Protein AF-A0A0N4U945-F1 (afdb_monomer_lite)

pLDDT: mean 74.01, std 13.48, range [36.91, 89.44]

Radius of gyration: 17.72 Å; chains: 1; bounding box: 29×36×55 Å

Secondary structure (DSSP, 8-state):
---HHHHHHHHHHHHHHTSTT-S-HHHHHHHHHHHHHHHHHHHHHH-TT-TTHHHHHHTTHHHHHTS-HHHHIIIIIHHHHTTS-HHHHHHHHHHTTTSS-------GGGG--

Foldseek 3Di:
DPPPVPVLLVLVCVVVVVDPPDPCVVVVSVVVVVVLVVVVVVCCVVCVPDPCVSVVVSVCVVVVVVDDVVVVCVVPVCVFQNPDDVVVVVCCVVVVVVVVPPPDDQRVVNVPD

Organism: Dracunculus medinensis (NCBI:txid318479)

InterPro domains:
  IPR000536 Nuclear hormone receptor, ligand-binding domain [PF00104] (26-80)
  IPR000536 Nuclear hormone receptor, ligand-binding domain [PS51843] (1-97)
  IPR035500 Nuclear hormone receptor-like domain superfamily [G3DSA:1.10.565.10] (11-104)
  IPR035500 Nuclear hormone receptor-like domain superfamily [SSF48508] (17-98)
  IPR050274 Nuclear hormone receptor family NR2 subfamily [PTHR24083] (15-96)

Sequence (113 aa):
MIPFSGTVSGLMIDFVADCCGLNDVIRVENIQEKIQSALEEYCRTQRPHQIGRFGRLLLRLPTLRSISPNIIEQLFFVKLIGKTPIDFLLRDMLGSQTDNLIKPFIWPHQLRS

Structure (mmCIF, N/CA/C/O backbone):
data_AF-A0A0N4U945-F1
#
_entry.id   AF-A0A0N4U945-F1
#
loop_
_atom_site.group_PDB
_atom_site.id
_atom_site.type_symbol
_atom_site.label_atom_id
_atom_site.label_alt_id
_atom_site.label_comp_id
_atom_site.label_asym_id
_atom_site.label_entity_id
_atom_site.label_seq_id
_atom_site.pdbx_PDB_ins_code
_atom_site.Cartn_x
_atom_site.Cartn_y
_atom_site.Cartn_z
_atom_site.occupancy
_atom_site.B_iso_or_equiv
_atom_site.auth_seq_id
_atom_site.auth_comp_id
_atom_site.auth_asym_id
_atom_site.auth_atom_id
_atom_site.pdbx_PDB_model_num
ATOM 1 N N . MET A 1 1 ? -12.394 -5.400 25.564 1.00 36.91 1 MET A N 1
ATOM 2 C CA . MET A 1 1 ? -12.353 -4.799 24.216 1.00 36.91 1 MET A CA 1
ATOM 3 C C . MET A 1 1 ? -11.072 -3.986 24.138 1.00 36.91 1 MET A C 1
ATOM 5 O O . MET A 1 1 ? -11.017 -2.904 24.697 1.00 36.91 1 MET A O 1
ATOM 9 N N . ILE A 1 2 ? -9.993 -4.582 23.626 1.00 42.78 2 ILE A N 1
ATOM 10 C CA . ILE A 1 2 ? -8.674 -3.932 23.585 1.00 42.78 2 ILE A CA 1
ATOM 11 C C . ILE A 1 2 ? -8.716 -2.930 22.422 1.00 42.78 2 ILE A C 1
ATOM 13 O O . ILE A 1 2 ? -9.061 -3.347 21.313 1.00 42.78 2 ILE A O 1
ATOM 17 N N . PRO A 1 3 ? -8.446 -1.633 22.645 1.00 46.22 3 PRO A N 1
ATOM 18 C CA . PRO A 1 3 ? -8.581 -0.616 21.615 1.00 46.22 3 PRO A CA 1
ATOM 19 C C . PRO A 1 3 ? -7.409 -0.733 20.635 1.00 46.22 3 PRO A C 1
ATOM 21 O O . PRO A 1 3 ? -6.405 -0.040 20.757 1.00 46.22 3 PRO A O 1
ATOM 24 N N . PHE A 1 4 ? -7.535 -1.613 19.638 1.00 48.84 4 PHE A N 1
ATOM 25 C CA . PHE A 1 4 ? -6.574 -1.709 18.532 1.00 48.84 4 PHE A CA 1
ATOM 26 C C . PHE A 1 4 ? -6.440 -0.380 17.766 1.00 48.84 4 PHE A C 1
ATOM 28 O O . PHE A 1 4 ? -5.388 -0.115 17.192 1.00 48.84 4 PHE A O 1
ATOM 35 N N . SER A 1 5 ? -7.462 0.483 17.815 1.00 51.66 5 SER A N 1
ATOM 36 C CA . SER A 1 5 ? -7.491 1.760 17.092 1.00 51.66 5 SER A CA 1
ATOM 37 C C . SER A 1 5 ? -6.359 2.718 17.485 1.00 51.66 5 SER A C 1
ATOM 39 O O . SER A 1 5 ? -5.829 3.404 16.619 1.00 51.66 5 SER A O 1
ATOM 41 N N . GLY A 1 6 ? -5.963 2.762 18.765 1.00 51.41 6 GLY A N 1
ATOM 42 C CA . GLY A 1 6 ? -4.938 3.706 19.232 1.00 51.41 6 GLY A CA 1
ATOM 43 C C . GLY A 1 6 ? -3.519 3.297 18.829 1.00 51.41 6 GLY A C 1
ATOM 44 O O . GLY A 1 6 ? -2.742 4.116 18.350 1.00 51.41 6 GLY A O 1
ATOM 45 N N . THR A 1 7 ? -3.184 2.013 18.974 1.00 54.34 7 THR A N 1
ATOM 46 C CA . THR A 1 7 ? -1.830 1.513 18.679 1.00 54.34 7 THR A CA 1
ATOM 47 C C . THR A 1 7 ? -1.571 1.389 17.180 1.00 54.34 7 THR A C 1
ATOM 49 O O . THR A 1 7 ? -0.455 1.634 16.734 1.00 54.34 7 THR A O 1
ATOM 52 N N . VAL A 1 8 ? -2.590 1.029 16.390 1.00 56.88 8 VAL A N 1
ATOM 53 C CA . VAL A 1 8 ? -2.439 0.927 14.931 1.00 56.88 8 VAL A CA 1
ATOM 54 C C . VAL A 1 8 ? -2.208 2.300 14.309 1.00 56.88 8 VAL A C 1
ATOM 56 O O . VAL A 1 8 ? -1.376 2.404 13.416 1.00 56.88 8 VAL A O 1
ATOM 59 N N . SER A 1 9 ? -2.882 3.345 14.802 1.00 57.12 9 SER A N 1
ATOM 60 C CA . SER A 1 9 ? -2.655 4.705 14.306 1.00 57.12 9 SER A CA 1
ATOM 61 C C . SER A 1 9 ? -1.209 5.155 14.554 1.00 57.12 9 SER A C 1
ATOM 63 O O . SER A 1 9 ? -0.537 5.550 13.610 1.00 57.12 9 SER A O 1
ATOM 65 N N . GLY A 1 10 ? -0.671 4.956 15.767 1.00 58.75 10 GLY A N 1
ATOM 66 C CA . GLY A 1 10 ? 0.725 5.296 16.086 1.00 58.75 10 GLY A CA 1
ATOM 67 C C . GLY A 1 10 ? 1.757 4.593 15.196 1.00 58.75 10 GLY A C 1
ATOM 68 O O . GLY A 1 10 ? 2.584 5.257 14.582 1.00 58.75 10 GLY A O 1
ATOM 69 N N . LEU A 1 11 ? 1.644 3.267 15.028 1.00 63.41 11 LEU A N 1
ATOM 70 C CA . LEU A 1 11 ? 2.546 2.499 14.150 1.00 63.41 11 LEU A CA 1
ATOM 71 C C . LEU A 1 11 ? 2.497 2.952 12.685 1.00 63.41 11 LEU A C 1
ATOM 73 O O . LEU A 1 11 ? 3.419 2.684 11.918 1.00 63.41 11 LEU A O 1
ATOM 77 N N . MET A 1 12 ? 1.402 3.589 12.278 1.00 58.41 12 MET A N 1
ATOM 78 C CA . MET A 1 12 ? 1.210 4.026 10.905 1.00 58.41 12 MET A CA 1
ATOM 79 C C . MET A 1 12 ? 1.569 5.495 10.708 1.00 58.41 12 MET A C 1
ATOM 81 O O . MET A 1 12 ? 2.051 5.845 9.639 1.00 58.41 12 MET A O 1
ATOM 85 N N . ILE A 1 13 ? 1.418 6.335 11.735 1.00 57.75 13 ILE A N 1
ATOM 86 C CA . ILE A 1 13 ? 2.048 7.657 11.762 1.00 57.75 13 ILE A CA 1
ATOM 87 C C . ILE A 1 13 ? 3.558 7.479 11.647 1.00 57.75 13 ILE A C 1
ATOM 89 O O . ILE A 1 13 ? 4.149 8.147 10.814 1.00 57.75 13 ILE A O 1
ATOM 93 N N . ASP A 1 14 ? 4.163 6.523 12.359 1.00 60.09 14 ASP A N 1
ATOM 94 C CA . ASP A 1 14 ? 5.586 6.200 12.180 1.00 60.09 14 ASP A CA 1
ATOM 95 C C . ASP A 1 14 ? 5.884 5.751 10.733 1.00 60.09 14 ASP A C 1
ATOM 97 O O . ASP A 1 14 ? 6.856 6.193 10.127 1.00 60.09 14 ASP A O 1
ATOM 101 N N . PHE A 1 15 ? 4.995 4.952 10.124 1.00 59.78 15 PHE A N 1
ATOM 102 C CA . PHE A 1 15 ? 5.119 4.525 8.722 1.00 59.78 15 PHE A CA 1
ATOM 103 C C . PHE A 1 15 ? 5.038 5.686 7.710 1.00 59.78 15 PHE A C 1
ATOM 105 O O . PHE A 1 15 ? 5.650 5.605 6.643 1.00 59.78 15 PHE A O 1
ATOM 112 N N . VAL A 1 16 ? 4.276 6.744 8.012 1.00 56.16 16 VAL A N 1
ATOM 113 C CA . VAL A 1 16 ? 4.130 7.951 7.174 1.00 56.16 16 VAL A CA 1
ATOM 114 C C . VAL A 1 16 ? 5.214 8.984 7.479 1.00 56.16 16 VAL A C 1
ATOM 116 O O . VAL A 1 16 ? 5.703 9.636 6.557 1.00 56.16 16 VAL A O 1
ATOM 119 N N . ALA A 1 17 ? 5.623 9.114 8.741 1.00 54.59 17 ALA A N 1
ATOM 120 C CA . ALA A 1 17 ? 6.634 10.058 9.210 1.00 54.59 17 ALA A CA 1
ATOM 121 C C . ALA A 1 17 ? 8.011 9.792 8.588 1.00 54.59 17 ALA A C 1
ATOM 123 O O . ALA A 1 17 ? 8.768 10.738 8.378 1.00 54.59 17 ALA A O 1
ATOM 124 N N . ASP A 1 18 ? 8.294 8.546 8.191 1.00 59.22 18 ASP A N 1
ATOM 125 C CA . ASP A 1 18 ? 9.486 8.193 7.409 1.00 59.22 18 ASP A C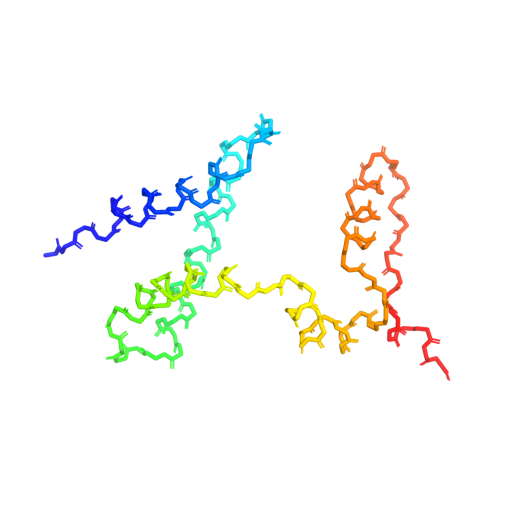A 1
ATOM 126 C C . ASP A 1 18 ? 9.576 8.945 6.061 1.00 59.22 18 ASP A C 1
ATOM 128 O O . ASP A 1 18 ? 10.646 9.023 5.454 1.00 59.22 18 ASP A O 1
ATOM 132 N N . CYS A 1 19 ? 8.478 9.536 5.575 1.00 61.84 19 CYS A N 1
ATOM 133 C CA . CYS A 1 19 ? 8.457 10.368 4.375 1.00 61.84 19 CYS A CA 1
ATOM 134 C C . CYS A 1 19 ? 8.575 11.859 4.736 1.00 61.84 19 CYS A C 1
ATOM 136 O O . CYS A 1 19 ? 7.594 12.606 4.720 1.00 61.84 19 CYS A O 1
ATOM 138 N N . CYS A 1 20 ? 9.793 12.321 5.024 1.00 56.78 20 CYS A N 1
ATOM 139 C CA . CYS A 1 20 ? 10.082 13.753 5.125 1.00 56.78 20 CYS A CA 1
ATOM 140 C C . CYS A 1 20 ? 9.641 14.482 3.837 1.00 56.78 20 CYS A C 1
ATOM 142 O O . CYS A 1 20 ? 10.129 14.165 2.753 1.00 56.78 20 CYS A O 1
ATOM 144 N N . GLY A 1 21 ? 8.747 15.474 3.949 1.00 66.50 21 GLY A N 1
ATOM 145 C CA . GLY A 1 21 ? 8.355 16.346 2.827 1.00 66.50 21 GLY A CA 1
ATOM 146 C C . GLY A 1 21 ? 6.920 16.200 2.305 1.00 66.50 21 GLY A C 1
ATOM 147 O O . GLY A 1 21 ? 6.626 16.666 1.204 1.00 66.50 21 GLY A O 1
ATOM 148 N N . LEU A 1 22 ? 6.011 15.575 3.057 1.00 66.19 22 LEU A N 1
ATOM 149 C CA . LEU A 1 22 ? 4.590 15.547 2.697 1.00 66.19 22 LEU A CA 1
ATOM 150 C C . LEU A 1 22 ? 3.930 16.919 2.924 1.00 66.19 22 LEU A C 1
ATOM 152 O O . LEU A 1 22 ? 3.862 17.402 4.050 1.00 66.19 22 LEU A O 1
ATOM 156 N N . ASN A 1 23 ? 3.401 17.524 1.854 1.00 73.94 23 ASN A N 1
ATOM 157 C CA . ASN A 1 23 ? 2.684 18.808 1.923 1.00 73.94 23 ASN A CA 1
ATOM 158 C C . ASN A 1 23 ? 1.282 18.691 2.544 1.00 73.94 23 ASN A C 1
ATOM 160 O O . ASN A 1 23 ? 0.766 19.663 3.083 1.00 73.94 23 ASN A O 1
ATOM 164 N N . ASP A 1 24 ? 0.653 17.518 2.437 1.00 80.56 24 ASP A N 1
ATOM 165 C CA . ASP A 1 24 ? -0.738 17.292 2.841 1.00 80.56 24 ASP A CA 1
ATOM 166 C C . ASP A 1 24 ? -0.848 15.995 3.651 1.00 80.56 24 ASP A C 1
ATOM 168 O O . ASP A 1 24 ? -1.326 14.959 3.182 1.00 80.56 24 ASP A O 1
ATOM 172 N N . VAL A 1 25 ? -0.321 16.052 4.877 1.00 79.75 25 VAL A N 1
ATOM 173 C CA . VAL A 1 25 ? -0.306 14.924 5.821 1.00 79.75 25 VAL A CA 1
ATOM 174 C C . VAL A 1 25 ? -1.727 14.417 6.083 1.00 79.75 25 VAL A C 1
ATOM 176 O O . VAL A 1 25 ? -1.961 13.214 6.040 1.00 79.75 25 VAL A O 1
ATOM 179 N N . ILE A 1 26 ? -2.697 15.326 6.225 1.00 80.00 26 ILE A N 1
ATOM 180 C CA . ILE A 1 26 ? -4.102 14.997 6.508 1.00 80.00 26 ILE A CA 1
ATOM 181 C C . ILE A 1 26 ? -4.713 14.166 5.372 1.00 80.00 26 ILE A C 1
ATOM 183 O O . ILE A 1 26 ? -5.444 13.200 5.606 1.00 80.00 26 ILE A O 1
ATOM 187 N N . ARG A 1 27 ? -4.440 14.508 4.108 1.00 81.31 27 ARG A N 1
ATOM 188 C CA . ARG A 1 27 ? -4.921 13.702 2.979 1.00 81.31 27 ARG A CA 1
ATOM 189 C C . ARG A 1 27 ? -4.289 12.315 2.963 1.00 81.31 27 ARG A C 1
ATOM 191 O O . ARG A 1 27 ? -4.988 11.346 2.664 1.00 81.31 27 ARG A O 1
ATOM 198 N N . VAL A 1 28 ? -2.998 12.214 3.274 1.00 82.00 28 VAL A N 1
ATOM 199 C CA . VAL A 1 28 ? -2.294 10.927 3.361 1.00 82.00 28 VAL A CA 1
ATOM 200 C C . VAL A 1 28 ? -2.892 10.064 4.473 1.00 82.00 28 VAL A C 1
ATOM 202 O O . VAL A 1 28 ? -3.216 8.905 4.217 1.00 82.00 28 VAL A O 1
ATOM 205 N N . GLU A 1 29 ? -3.144 10.637 5.649 1.00 80.62 29 GLU A N 1
ATOM 206 C CA . GLU A 1 29 ? -3.815 9.968 6.771 1.00 80.62 29 GLU A CA 1
ATOM 207 C C . GLU A 1 29 ? -5.205 9.451 6.373 1.00 80.62 29 GLU A C 1
ATOM 209 O O . GLU A 1 29 ? -5.500 8.269 6.535 1.00 80.62 29 GLU A O 1
ATOM 214 N N . ASN A 1 30 ? -6.032 10.281 5.733 1.00 83.44 30 ASN A N 1
ATOM 215 C CA . ASN A 1 30 ? -7.361 9.869 5.267 1.00 83.44 30 ASN A CA 1
ATOM 216 C C . ASN A 1 30 ? -7.317 8.723 4.239 1.00 83.44 30 ASN A C 1
ATOM 218 O O . ASN A 1 30 ? -8.180 7.842 4.227 1.00 83.44 30 ASN A O 1
ATOM 222 N N . ILE A 1 31 ? -6.348 8.741 3.318 1.00 84.94 31 ILE A N 1
ATOM 223 C CA . ILE A 1 31 ? -6.167 7.655 2.340 1.00 84.94 31 ILE A CA 1
ATOM 224 C C . ILE A 1 31 ? -5.745 6.377 3.060 1.00 84.94 31 ILE A C 1
ATOM 226 O O . ILE A 1 31 ? -6.250 5.294 2.760 1.00 84.94 31 ILE A O 1
ATOM 230 N N . GLN A 1 32 ? -4.846 6.506 4.025 1.00 83.56 32 GLN A N 1
ATOM 231 C CA . GLN A 1 32 ? -4.373 5.394 4.821 1.00 83.56 32 GLN A CA 1
ATOM 232 C C . GLN A 1 32 ? -5.507 4.735 5.612 1.00 83.56 32 GLN A C 1
ATOM 234 O O . GLN A 1 32 ? -5.634 3.512 5.560 1.00 83.56 32 GLN A O 1
ATOM 239 N N . GLU A 1 33 ? -6.357 5.515 6.281 1.00 83.88 33 GLU A N 1
ATOM 240 C CA . GLU A 1 33 ? -7.524 4.993 7.002 1.00 83.88 33 GLU A CA 1
ATOM 241 C C . GLU A 1 33 ? -8.440 4.181 6.077 1.00 83.88 33 GLU A C 1
ATOM 243 O O . GLU A 1 33 ? -8.876 3.081 6.425 1.00 83.88 33 GLU A O 1
ATOM 248 N N . LYS A 1 34 ? -8.668 4.662 4.848 1.00 87.25 34 LYS A N 1
ATOM 249 C CA . LYS A 1 34 ? -9.459 3.936 3.841 1.00 87.25 34 LYS A CA 1
ATOM 250 C C . LYS A 1 34 ? -8.815 2.611 3.445 1.00 87.25 34 LYS A C 1
ATOM 252 O O . LYS A 1 34 ? -9.507 1.599 3.360 1.00 87.25 34 LYS A O 1
ATOM 257 N N . ILE A 1 35 ? -7.501 2.599 3.215 1.00 87.62 35 ILE A N 1
ATOM 258 C CA . ILE A 1 35 ? -6.764 1.378 2.860 1.00 87.62 35 ILE A CA 1
ATOM 259 C C . ILE A 1 35 ? -6.817 0.368 4.008 1.00 87.62 35 ILE A C 1
ATOM 261 O O . ILE A 1 35 ? -7.043 -0.819 3.773 1.00 87.62 35 ILE A O 1
ATOM 265 N N . GLN A 1 36 ? -6.639 0.823 5.247 1.00 85.56 36 GLN A N 1
ATOM 266 C CA . GLN A 1 36 ? -6.717 -0.033 6.427 1.00 85.56 36 GLN A CA 1
ATOM 267 C C . GLN A 1 36 ? -8.108 -0.628 6.605 1.00 85.56 36 GLN A C 1
ATOM 269 O O . GLN A 1 36 ? -8.219 -1.836 6.794 1.00 85.56 36 GLN A O 1
ATOM 274 N N . SER A 1 37 ? -9.151 0.197 6.489 1.00 87.62 37 SER A N 1
ATOM 275 C CA . SER A 1 37 ? -10.539 -0.250 6.586 1.00 87.62 37 SER A CA 1
ATOM 276 C C . SER A 1 37 ? -10.858 -1.306 5.522 1.00 87.62 37 SER A C 1
ATOM 278 O O . SER A 1 37 ? -11.352 -2.386 5.850 1.00 87.62 37 SER A O 1
ATOM 280 N N . ALA A 1 38 ? -10.465 -1.062 4.267 1.00 89.25 38 ALA A N 1
ATOM 281 C CA . ALA A 1 38 ? -10.641 -2.021 3.178 1.00 89.25 38 ALA A CA 1
ATOM 282 C C . ALA A 1 38 ? -9.859 -3.326 3.412 1.00 89.25 38 ALA A C 1
ATOM 284 O O . ALA A 1 38 ? -10.364 -4.421 3.154 1.00 89.25 38 ALA A O 1
ATOM 285 N N . LEU A 1 39 ? -8.629 -3.236 3.927 1.00 87.25 39 LEU A N 1
ATOM 286 C CA . LEU A 1 39 ? -7.802 -4.403 4.229 1.00 87.25 39 LEU A CA 1
ATOM 287 C C . LEU A 1 39 ? -8.360 -5.214 5.408 1.00 87.25 39 LEU A C 1
ATOM 289 O O . LEU A 1 39 ? -8.343 -6.448 5.366 1.00 87.25 39 LEU A O 1
ATOM 293 N N . GLU A 1 40 ? -8.857 -4.553 6.452 1.00 86.94 40 GLU A N 1
ATOM 294 C CA . GLU A 1 40 ? -9.511 -5.202 7.588 1.00 86.94 40 GLU A CA 1
ATOM 295 C C . GLU A 1 40 ? -10.780 -5.931 7.138 1.00 86.94 40 GLU A C 1
ATOM 297 O O . GLU A 1 40 ? -10.965 -7.111 7.452 1.00 86.94 40 GLU A O 1
ATOM 302 N N . GLU A 1 41 ? -11.617 -5.270 6.337 1.00 88.31 41 GLU A N 1
ATOM 303 C CA . GLU A 1 41 ? -12.816 -5.870 5.764 1.00 88.31 41 GLU A CA 1
ATOM 304 C C . GLU A 1 41 ? -12.483 -7.072 4.871 1.00 88.31 41 GLU A C 1
ATOM 306 O O . GLU A 1 41 ? -13.091 -8.138 5.010 1.00 88.31 41 GLU A O 1
ATOM 311 N N . TYR A 1 42 ? -11.465 -6.966 4.015 1.00 88.75 42 TYR A N 1
ATOM 312 C CA . TYR A 1 42 ? -10.983 -8.092 3.217 1.00 88.75 42 TYR A CA 1
ATOM 313 C C . TYR A 1 42 ? -10.506 -9.264 4.094 1.00 88.75 42 TYR A C 1
ATOM 315 O O . TYR A 1 42 ? -10.847 -10.422 3.848 1.00 88.75 42 TYR A O 1
ATOM 323 N N . CYS A 1 43 ? -9.761 -8.991 5.170 1.00 87.38 43 CYS A N 1
ATOM 324 C CA . CYS A 1 43 ? -9.337 -10.032 6.110 1.00 87.38 43 CYS A CA 1
ATOM 325 C C . CYS A 1 43 ? -10.534 -10.720 6.782 1.00 87.38 43 CYS A C 1
ATOM 327 O O . CYS A 1 43 ? -10.531 -11.946 6.933 1.00 87.38 43 CYS A O 1
ATOM 329 N N . ARG A 1 44 ? -11.549 -9.938 7.167 1.00 85.31 44 ARG A N 1
ATOM 330 C CA . ARG A 1 44 ? -12.773 -10.422 7.813 1.00 85.31 44 ARG A CA 1
ATOM 331 C C . ARG A 1 44 ? -13.610 -11.286 6.871 1.00 85.31 44 ARG A C 1
ATOM 333 O O . ARG A 1 44 ? -14.084 -12.338 7.288 1.00 85.31 44 ARG A O 1
ATOM 340 N N . THR A 1 45 ? -13.761 -10.876 5.613 1.00 87.00 45 THR A N 1
ATOM 341 C CA . THR A 1 45 ? -14.554 -11.600 4.602 1.00 87.00 45 THR A CA 1
ATOM 342 C C . THR A 1 45 ? -13.888 -12.900 4.154 1.00 87.00 45 THR A C 1
ATOM 344 O O . THR A 1 45 ? -14.557 -13.921 4.044 1.00 87.00 45 THR A O 1
ATOM 347 N N . GLN A 1 46 ? -12.566 -12.908 3.955 1.00 87.06 46 GLN A N 1
ATOM 348 C CA . GLN A 1 46 ? -11.840 -14.104 3.509 1.00 87.06 46 GLN A CA 1
ATOM 349 C C . GLN A 1 46 ? -11.653 -15.159 4.610 1.00 87.06 46 GLN A C 1
ATOM 351 O O . GLN A 1 46 ? -11.531 -16.351 4.323 1.00 87.06 46 GLN A O 1
ATOM 356 N N . ARG A 1 47 ? -11.536 -14.742 5.879 1.00 80.75 47 ARG A N 1
ATOM 357 C CA . ARG A 1 47 ? -11.217 -15.629 7.014 1.00 80.75 47 ARG A CA 1
ATOM 358 C C . ARG A 1 47 ? -11.934 -15.165 8.298 1.00 80.75 47 ARG A C 1
ATOM 360 O O . ARG A 1 47 ? -11.252 -14.756 9.241 1.00 80.75 47 ARG A O 1
ATOM 367 N N . PRO A 1 48 ? -13.271 -15.286 8.402 1.00 77.62 48 PRO A N 1
ATOM 368 C CA . PRO A 1 48 ? -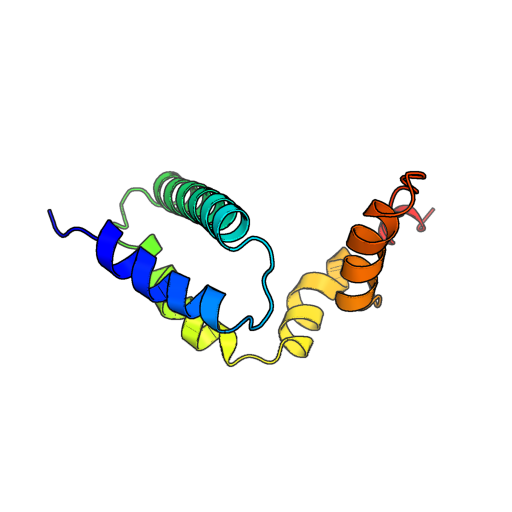14.031 -14.754 9.542 1.00 77.62 48 PRO A CA 1
ATOM 369 C C . PRO A 1 48 ? -13.625 -15.361 10.896 1.00 77.62 48 PRO A C 1
ATOM 371 O O . PRO A 1 48 ? -13.714 -14.701 11.926 1.00 77.62 48 PRO A O 1
ATOM 374 N N . HIS A 1 49 ? -13.108 -16.594 10.909 1.00 80.62 49 HIS A N 1
ATOM 375 C CA . HIS A 1 49 ? -12.687 -17.283 12.135 1.00 80.62 49 HIS A CA 1
ATOM 376 C C . HIS A 1 49 ? -11.301 -16.862 12.667 1.00 80.62 49 HIS A C 1
ATOM 378 O O . HIS A 1 49 ? -10.917 -17.280 13.757 1.00 80.62 49 HIS A O 1
ATOM 384 N N . GLN A 1 50 ? -10.517 -16.061 11.929 1.00 79.00 50 GLN A N 1
ATOM 385 C CA . GLN A 1 50 ? -9.170 -15.640 12.353 1.00 79.00 50 GLN A CA 1
ATOM 386 C C . GLN A 1 50 ? -9.166 -14.218 12.928 1.00 79.00 50 GLN A C 1
ATOM 388 O O . GLN A 1 50 ? -8.669 -13.276 12.304 1.00 79.00 50 GLN A O 1
ATOM 393 N N . ILE A 1 51 ? -9.675 -14.074 14.152 1.00 74.44 51 ILE A N 1
ATOM 394 C CA . ILE A 1 51 ? -9.641 -12.810 14.901 1.00 74.44 51 ILE A CA 1
ATOM 395 C C . ILE A 1 51 ? -8.183 -12.335 15.048 1.00 74.44 51 ILE A C 1
ATOM 397 O O . ILE A 1 51 ? -7.293 -13.102 15.417 1.00 74.44 51 ILE A O 1
ATOM 401 N N . GLY A 1 52 ? -7.925 -11.067 14.718 1.00 79.31 52 GLY A N 1
ATOM 402 C CA . GLY A 1 52 ? -6.594 -10.454 14.816 1.00 79.31 52 GLY A CA 1
ATOM 403 C C . GLY A 1 52 ? -5.650 -10.724 13.636 1.00 79.31 52 GLY A C 1
ATOM 404 O O . GLY A 1 52 ? -4.479 -10.349 13.699 1.00 79.31 52 GLY A O 1
ATOM 405 N N . ARG A 1 53 ? -6.120 -11.339 12.538 1.00 82.75 53 ARG A N 1
ATOM 406 C CA . ARG A 1 53 ? -5.309 -11.529 11.319 1.00 82.75 53 ARG A CA 1
ATOM 407 C C . ARG A 1 53 ? -4.795 -10.207 10.747 1.00 82.75 53 ARG A C 1
ATOM 409 O O . ARG A 1 53 ? -3.635 -10.152 10.352 1.00 82.75 53 ARG A O 1
ATOM 416 N N . PHE A 1 54 ? -5.631 -9.168 10.746 1.00 83.56 54 PHE A N 1
ATOM 417 C CA . PHE A 1 54 ? -5.251 -7.825 10.310 1.00 83.56 54 PHE A CA 1
ATOM 418 C C . PHE A 1 54 ? -4.053 -7.296 11.112 1.00 83.56 54 PHE A C 1
ATOM 420 O O . PHE A 1 54 ? -3.016 -6.997 10.530 1.00 83.56 54 PHE A O 1
ATOM 427 N N . GLY A 1 55 ? -4.126 -7.323 12.448 1.00 84.38 55 GLY A N 1
ATOM 428 C CA . GLY A 1 55 ? -3.009 -6.919 13.311 1.00 84.38 55 GLY A CA 1
ATOM 429 C C . GLY A 1 55 ? -1.735 -7.738 13.071 1.00 84.38 55 GLY A C 1
ATOM 430 O O . GLY A 1 55 ? -0.650 -7.178 12.952 1.00 84.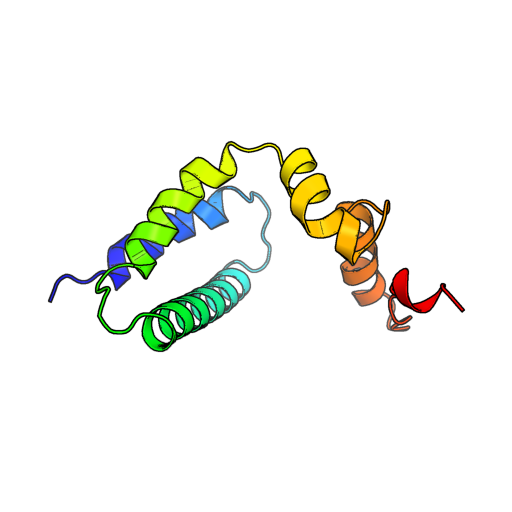38 55 GLY A O 1
ATOM 431 N N . ARG A 1 56 ? -1.848 -9.064 12.901 1.00 85.50 56 ARG A N 1
ATOM 432 C CA . ARG A 1 56 ? -0.694 -9.920 12.551 1.00 85.50 56 ARG A CA 1
ATOM 433 C C . ARG A 1 56 ? -0.096 -9.584 11.185 1.00 85.50 56 ARG A C 1
ATOM 435 O O . ARG A 1 56 ? 1.105 -9.757 11.003 1.00 85.50 56 ARG A O 1
ATOM 442 N N . LEU A 1 57 ? -0.919 -9.164 10.225 1.00 85.44 57 LEU A N 1
ATOM 443 C CA . LEU A 1 57 ? -0.460 -8.741 8.906 1.00 85.44 57 LEU A CA 1
ATOM 444 C C . LEU A 1 57 ? 0.277 -7.403 8.997 1.00 85.44 57 LEU A C 1
ATOM 446 O O . LEU A 1 57 ? 1.378 -7.301 8.465 1.00 85.44 57 LEU A O 1
ATOM 450 N N . LEU A 1 58 ? -0.270 -6.435 9.739 1.00 84.00 58 LEU A N 1
ATOM 451 C CA . LEU A 1 58 ? 0.385 -5.150 9.992 1.00 84.00 58 LEU A CA 1
ATOM 452 C C . LEU A 1 58 ? 1.748 -5.325 10.672 1.00 84.00 58 LEU A C 1
ATOM 454 O O . LEU A 1 58 ? 2.718 -4.716 10.242 1.00 84.00 58 LEU A O 1
ATOM 458 N N . LEU A 1 59 ? 1.869 -6.229 11.648 1.00 84.06 59 LEU A N 1
ATOM 459 C CA . LEU A 1 59 ? 3.150 -6.526 12.308 1.00 84.06 59 LEU A CA 1
ATOM 460 C C . LEU A 1 59 ? 4.197 -7.168 11.385 1.00 84.06 59 LEU A C 1
ATOM 462 O O . LEU A 1 59 ? 5.383 -7.147 11.700 1.00 84.06 59 LEU A O 1
ATOM 466 N N . ARG A 1 60 ? 3.787 -7.744 10.248 1.00 84.81 60 ARG A N 1
ATOM 467 C CA . ARG A 1 60 ? 4.718 -8.263 9.235 1.00 84.81 60 ARG A CA 1
ATOM 468 C C . ARG A 1 60 ? 5.177 -7.191 8.253 1.00 84.81 60 ARG A C 1
ATOM 470 O O . ARG A 1 60 ? 6.196 -7.401 7.601 1.00 84.81 60 ARG A O 1
ATOM 477 N N . LEU A 1 61 ? 4.467 -6.065 8.141 1.00 83.62 61 LEU A N 1
ATOM 478 C CA . LEU A 1 61 ? 4.847 -4.974 7.239 1.00 83.62 61 LEU A CA 1
ATOM 479 C C . LEU A 1 61 ? 6.237 -4.389 7.560 1.00 83.62 61 LEU A C 1
ATOM 481 O O . LEU A 1 61 ? 6.998 -4.212 6.610 1.00 83.62 61 LEU A O 1
ATOM 485 N N . PRO A 1 62 ? 6.642 -4.172 8.831 1.00 82.25 62 PRO A N 1
ATOM 486 C CA . PRO A 1 62 ? 8.006 -3.750 9.158 1.00 82.25 62 PRO A CA 1
ATOM 487 C C . PRO A 1 62 ? 9.075 -4.722 8.649 1.00 82.25 62 PRO A C 1
ATOM 489 O O . PRO A 1 62 ? 10.049 -4.308 8.031 1.00 82.25 62 PRO A O 1
ATOM 492 N N . THR A 1 63 ? 8.875 -6.032 8.833 1.00 84.38 63 THR A N 1
ATOM 493 C CA . THR A 1 63 ? 9.790 -7.045 8.285 1.00 84.38 63 THR A CA 1
ATOM 494 C C . THR A 1 63 ? 9.774 -7.048 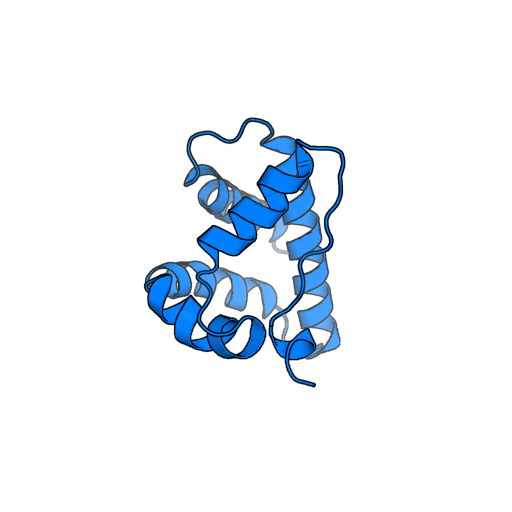6.760 1.00 84.38 63 THR A C 1
ATOM 496 O O . THR A 1 63 ? 10.809 -7.256 6.145 1.00 84.38 63 THR A O 1
ATOM 499 N N . LEU A 1 64 ? 8.624 -6.790 6.134 1.00 82.94 64 LEU A N 1
ATOM 500 C CA . LEU A 1 64 ? 8.516 -6.697 4.680 1.00 82.94 64 LEU A CA 1
ATOM 501 C C . LEU A 1 64 ? 9.276 -5.482 4.122 1.00 82.94 64 LEU A C 1
ATOM 503 O O . LEU A 1 64 ? 9.819 -5.571 3.025 1.00 82.94 64 LEU A O 1
ATOM 507 N N . ARG A 1 65 ? 9.367 -4.377 4.878 1.00 81.81 65 ARG A N 1
ATOM 508 C CA . ARG A 1 65 ? 10.124 -3.176 4.478 1.00 81.81 65 ARG A CA 1
ATOM 509 C C . ARG A 1 65 ? 11.630 -3.403 4.382 1.00 81.81 65 ARG A C 1
ATOM 511 O O . ARG A 1 65 ? 12.288 -2.646 3.679 1.00 81.81 65 ARG A O 1
ATOM 518 N N . SER A 1 66 ? 12.180 -4.417 5.056 1.00 86.19 66 SER A N 1
ATOM 519 C CA . SER A 1 66 ? 13.613 -4.732 4.950 1.00 86.19 66 SER A CA 1
ATOM 520 C C . SER A 1 66 ? 13.988 -5.332 3.590 1.00 86.19 66 SER A C 1
ATOM 522 O O . SER A 1 66 ? 15.165 -5.370 3.232 1.00 86.19 66 SER A O 1
ATOM 524 N N . ILE A 1 67 ? 12.997 -5.783 2.813 1.00 88.19 67 ILE A N 1
ATOM 525 C CA . ILE A 1 67 ? 13.208 -6.268 1.454 1.00 88.19 67 ILE A CA 1
ATOM 526 C C . ILE A 1 67 ? 13.441 -5.073 0.532 1.00 88.19 67 ILE A C 1
ATOM 528 O O . ILE A 1 67 ? 12.660 -4.124 0.506 1.00 88.19 67 ILE A O 1
ATOM 532 N N . SER A 1 68 ? 14.506 -5.150 -0.267 1.00 87.69 68 SER A N 1
ATOM 533 C CA . SER A 1 68 ? 14.829 -4.118 -1.251 1.00 87.69 68 SER A CA 1
ATOM 534 C C . SER A 1 68 ? 13.644 -3.865 -2.202 1.00 87.69 68 SER A C 1
ATOM 536 O O . SER A 1 68 ? 13.085 -4.831 -2.737 1.00 87.69 68 SER A O 1
ATOM 538 N N . PRO A 1 69 ? 13.294 -2.596 -2.486 1.00 84.62 69 PRO A N 1
ATOM 539 C CA . PRO A 1 69 ? 12.211 -2.258 -3.413 1.00 84.62 69 PRO A CA 1
ATOM 540 C C . PRO A 1 69 ? 12.425 -2.862 -4.808 1.00 84.62 69 PRO A C 1
ATOM 542 O O . PRO A 1 69 ? 11.466 -3.320 -5.424 1.00 84.62 69 PRO A O 1
ATOM 545 N N . ASN A 1 70 ? 13.681 -2.992 -5.254 1.00 86.38 70 ASN A N 1
ATOM 546 C CA . ASN A 1 70 ? 14.027 -3.630 -6.529 1.00 86.38 70 ASN A CA 1
ATOM 547 C C . ASN A 1 70 ? 13.559 -5.092 -6.595 1.00 86.38 70 ASN A C 1
ATOM 549 O O . ASN A 1 70 ? 13.123 -5.566 -7.641 1.00 86.38 70 ASN A O 1
ATOM 553 N N . ILE A 1 71 ? 13.629 -5.823 -5.476 1.00 89.44 71 ILE A N 1
ATOM 554 C CA . ILE A 1 71 ? 13.168 -7.216 -5.407 1.00 89.44 71 ILE A CA 1
ATOM 555 C C . ILE A 1 71 ? 11.639 -7.262 -5.482 1.00 89.44 71 ILE A C 1
ATOM 557 O O . ILE A 1 71 ? 11.085 -8.091 -6.203 1.00 89.44 71 ILE A O 1
ATOM 561 N N . ILE A 1 72 ? 10.955 -6.362 -4.770 1.00 87.69 72 ILE A N 1
ATOM 562 C CA . ILE A 1 72 ? 9.489 -6.251 -4.804 1.00 87.69 72 ILE A CA 1
ATOM 563 C C . ILE A 1 72 ? 9.019 -5.967 -6.237 1.00 87.69 72 ILE A C 1
ATOM 565 O O . ILE A 1 72 ? 8.081 -6.607 -6.717 1.00 87.69 72 ILE A O 1
ATOM 569 N N . GLU A 1 73 ? 9.710 -5.075 -6.946 1.00 87.06 73 GLU A N 1
ATOM 570 C CA . GLU A 1 73 ? 9.413 -4.763 -8.341 1.00 87.06 73 GLU A CA 1
ATOM 571 C C . GLU A 1 73 ? 9.550 -5.980 -9.258 1.00 87.06 73 GLU A C 1
ATOM 573 O O . GLU A 1 73 ? 8.616 -6.306 -9.997 1.00 87.06 73 GLU A O 1
ATOM 578 N N . GLN A 1 74 ? 10.659 -6.713 -9.153 1.00 85.94 74 GLN A N 1
ATOM 579 C CA . GLN A 1 74 ? 10.890 -7.923 -9.946 1.00 85.94 74 GLN A CA 1
ATOM 580 C C . GLN A 1 74 ? 9.854 -9.024 -9.671 1.00 85.94 74 GLN A C 1
ATOM 582 O O . GLN A 1 74 ? 9.447 -9.735 -10.591 1.00 85.94 74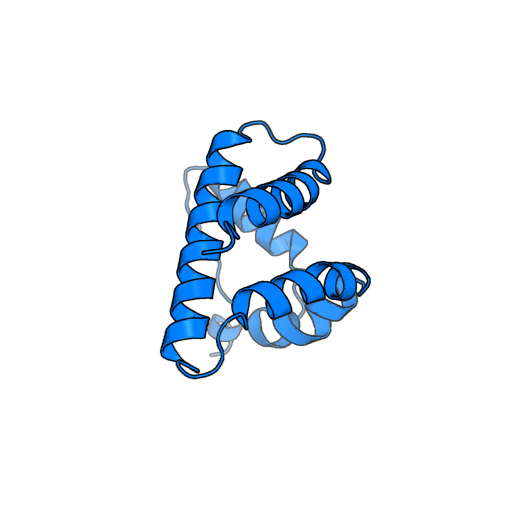 GLN A O 1
ATOM 587 N N . LEU A 1 75 ? 9.399 -9.164 -8.422 1.00 87.69 75 LEU A N 1
ATOM 588 C CA . LEU A 1 75 ? 8.445 -10.205 -8.036 1.00 87.69 75 LEU A CA 1
ATOM 589 C C . LEU A 1 75 ? 7.007 -9.899 -8.474 1.00 87.69 75 LEU A C 1
ATOM 591 O O . LEU A 1 75 ? 6.307 -10.810 -8.925 1.00 87.69 75 LEU A O 1
ATOM 595 N N . PHE A 1 76 ? 6.558 -8.648 -8.334 1.00 85.19 76 PHE A N 1
ATOM 596 C CA . PHE A 1 76 ? 5.143 -8.291 -8.491 1.00 85.19 76 PHE A CA 1
ATOM 597 C C . PHE A 1 76 ? 4.854 -7.391 -9.693 1.00 85.19 76 PHE A C 1
ATOM 599 O O . PHE A 1 76 ? 3.837 -7.581 -10.361 1.00 85.19 76 PHE A O 1
ATOM 606 N N . PHE A 1 77 ? 5.730 -6.435 -10.001 1.00 84.81 77 PHE A N 1
ATOM 607 C CA . PHE A 1 77 ? 5.453 -5.406 -11.006 1.00 84.81 77 PHE A CA 1
ATOM 608 C C . PHE A 1 77 ? 5.935 -5.783 -12.403 1.00 84.81 77 PHE A C 1
ATOM 610 O O . PHE A 1 77 ? 5.241 -5.473 -13.369 1.00 84.81 77 PHE A O 1
ATOM 617 N N . VAL A 1 78 ? 7.024 -6.548 -12.538 1.00 83.50 78 VAL A N 1
ATOM 618 C CA . VAL A 1 78 ? 7.562 -6.912 -13.863 1.00 83.50 78 VAL A CA 1
ATOM 619 C C . VAL A 1 78 ? 6.573 -7.707 -14.718 1.00 83.50 78 VAL A C 1
ATOM 621 O O . VAL A 1 78 ? 6.511 -7.536 -15.934 1.00 83.50 78 VAL A O 1
ATOM 624 N N . LYS A 1 79 ? 5.741 -8.555 -14.107 1.00 80.75 79 LYS A N 1
ATOM 625 C CA . LYS A 1 79 ? 4.691 -9.278 -14.846 1.00 80.75 79 LYS A CA 1
ATOM 626 C C . LYS A 1 79 ? 3.521 -8.385 -15.258 1.00 80.75 79 LYS A C 1
ATOM 628 O O . LYS A 1 79 ? 2.857 -8.693 -16.241 1.00 80.75 79 LYS A O 1
ATOM 633 N N . LEU A 1 80 ? 3.260 -7.318 -14.506 1.00 82.62 80 LEU A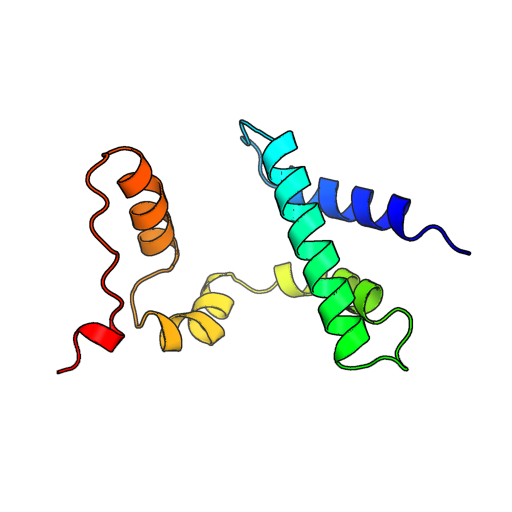 N 1
ATOM 634 C CA . LEU A 1 80 ? 2.117 -6.436 -14.720 1.00 82.62 80 LEU A CA 1
ATOM 635 C C . LEU A 1 80 ? 2.449 -5.294 -15.692 1.00 82.62 80 LEU A C 1
ATOM 637 O O . LEU A 1 80 ? 1.659 -4.995 -16.586 1.00 82.62 80 LEU A O 1
ATOM 641 N N . ILE A 1 81 ? 3.622 -4.676 -15.526 1.00 82.31 81 ILE A N 1
ATOM 642 C CA . ILE A 1 81 ? 4.052 -3.487 -16.275 1.00 82.31 81 ILE A CA 1
ATOM 643 C C . ILE A 1 81 ? 5.291 -3.765 -17.151 1.00 82.31 81 ILE A C 1
ATOM 645 O O . ILE A 1 81 ? 5.825 -2.880 -17.815 1.00 82.31 81 ILE A O 1
ATOM 649 N N . GLY A 1 82 ? 5.754 -5.011 -17.222 1.00 83.12 82 GLY A N 1
ATOM 650 C CA . GLY A 1 82 ? 6.928 -5.358 -18.018 1.00 83.12 82 GLY A CA 1
ATOM 651 C C . GLY A 1 82 ? 8.223 -4.834 -17.399 1.00 83.12 82 GLY A C 1
ATOM 652 O O . GLY A 1 82 ? 8.368 -4.746 -16.188 1.00 83.12 82 GLY A O 1
ATOM 653 N N . LYS A 1 83 ? 9.200 -4.497 -18.242 1.00 80.56 83 LYS A N 1
ATOM 654 C CA . LYS A 1 83 ? 10.528 -4.040 -17.796 1.00 80.56 83 LYS A CA 1
ATOM 655 C C . LYS A 1 83 ? 10.580 -2.547 -17.433 1.00 80.56 83 LYS A C 1
ATOM 657 O O . LYS A 1 83 ? 11.671 -2.024 -17.228 1.00 80.56 83 LYS A O 1
ATOM 662 N N . THR A 1 84 ? 9.440 -1.856 -17.421 1.00 82.00 84 THR A N 1
ATOM 663 C CA . THR A 1 84 ? 9.380 -0.426 -17.104 1.00 82.00 84 THR A CA 1
ATOM 664 C C . THR A 1 84 ? 9.449 -0.237 -15.588 1.00 82.00 84 THR A C 1
ATOM 666 O O . THR A 1 84 ? 8.587 -0.783 -14.895 1.00 82.00 84 THR A O 1
ATOM 669 N N . PRO A 1 85 ? 10.423 0.533 -15.069 1.00 81.25 85 PRO A N 1
ATOM 670 C CA . PRO A 1 85 ? 10.576 0.731 -13.634 1.00 81.25 85 PRO A CA 1
ATOM 671 C C . PRO A 1 85 ? 9.374 1.459 -13.041 1.00 81.25 85 PRO A C 1
ATOM 673 O O . PRO A 1 85 ? 8.847 2.398 -13.652 1.00 81.25 85 PRO A O 1
ATOM 676 N N . ILE A 1 86 ? 8.953 1.057 -11.838 1.00 84.38 86 ILE A N 1
ATOM 677 C CA . ILE A 1 86 ? 7.746 1.618 -11.218 1.00 84.38 86 ILE A CA 1
ATOM 678 C C . ILE A 1 86 ? 7.878 3.120 -10.959 1.00 84.38 86 ILE A C 1
ATOM 680 O O . ILE A 1 86 ? 6.910 3.856 -11.128 1.00 84.38 86 ILE A O 1
ATOM 684 N N . ASP A 1 87 ? 9.079 3.603 -10.649 1.00 82.00 87 ASP A N 1
ATOM 685 C CA . ASP A 1 87 ? 9.353 5.030 -10.477 1.00 82.00 87 ASP A CA 1
ATOM 686 C C . ASP A 1 87 ? 9.012 5.852 -11.721 1.00 82.00 87 ASP A C 1
ATOM 688 O O . ASP A 1 87 ? 8.479 6.955 -11.605 1.00 82.00 87 ASP A O 1
ATOM 692 N N . PHE A 1 88 ? 9.297 5.327 -12.917 1.00 81.44 88 PHE A N 1
ATOM 693 C CA . PHE A 1 88 ? 8.964 6.015 -14.164 1.00 81.44 88 PHE A CA 1
ATOM 694 C C . PHE A 1 88 ? 7.449 6.098 -14.346 1.00 81.44 88 PHE A C 1
ATOM 696 O O . PHE A 1 88 ? 6.932 7.149 -14.707 1.00 81.44 88 PHE A O 1
ATOM 703 N N . LEU A 1 89 ? 6.732 5.022 -14.017 1.00 81.44 89 LEU A N 1
ATOM 704 C CA . LEU A 1 89 ? 5.270 4.989 -14.072 1.00 81.44 89 LEU A CA 1
ATOM 705 C C . LEU A 1 89 ? 4.641 5.970 -13.097 1.00 81.44 89 LEU A C 1
ATOM 707 O O . LEU A 1 89 ? 3.731 6.701 -13.463 1.00 81.44 89 LEU A O 1
ATOM 711 N N . LEU A 1 90 ? 5.125 5.995 -11.856 1.00 82.38 90 LEU A N 1
ATOM 712 C CA . LEU A 1 90 ? 4.624 6.913 -10.843 1.00 82.38 90 LEU A CA 1
ATOM 713 C C . LEU A 1 90 ? 4.883 8.361 -11.256 1.00 82.38 90 LEU A C 1
ATOM 715 O O . LEU A 1 90 ? 4.003 9.200 -11.101 1.00 82.38 90 LEU A O 1
ATOM 719 N N . ARG A 1 91 ? 6.053 8.655 -11.835 1.00 81.38 91 ARG A N 1
ATOM 720 C CA . ARG A 1 91 ? 6.364 9.983 -12.380 1.00 81.38 91 ARG A CA 1
ATOM 721 C C . ARG A 1 91 ? 5.476 10.351 -13.557 1.00 81.38 91 ARG A C 1
ATOM 723 O O . ARG A 1 91 ? 5.045 11.492 -13.615 1.00 81.38 91 ARG A O 1
ATOM 730 N N . ASP A 1 92 ? 5.182 9.419 -14.456 1.00 78.06 92 ASP A N 1
ATOM 731 C CA . ASP A 1 92 ? 4.276 9.659 -15.581 1.00 78.06 92 ASP A CA 1
ATOM 732 C C . ASP A 1 92 ? 2.838 9.889 -15.088 1.00 78.06 92 ASP A C 1
ATOM 734 O O . ASP A 1 92 ? 2.195 10.860 -15.472 1.00 78.06 92 ASP A O 1
ATOM 738 N N . MET A 1 93 ? 2.357 9.083 -14.137 1.00 78.69 93 MET A N 1
ATOM 739 C CA . MET A 1 93 ? 1.021 9.228 -13.546 1.00 78.69 93 MET A CA 1
ATOM 740 C C . MET A 1 93 ? 0.857 10.510 -12.719 1.00 78.69 93 MET A C 1
ATOM 742 O O . MET A 1 93 ? -0.207 11.121 -12.747 1.00 78.69 93 MET A O 1
ATOM 746 N N . LEU A 1 94 ? 1.889 10.927 -11.980 1.00 74.25 94 LEU A N 1
ATOM 747 C CA . LEU A 1 94 ? 1.855 12.146 -11.166 1.00 74.25 94 LEU A CA 1
ATOM 748 C C . LEU A 1 94 ? 2.166 13.402 -11.994 1.00 74.25 94 LEU A C 1
ATOM 750 O O . LEU A 1 94 ? 1.549 14.441 -11.788 1.00 74.25 94 LEU A O 1
ATOM 754 N N . GLY A 1 95 ? 3.105 13.315 -12.938 1.00 69.62 95 GLY A N 1
ATOM 755 C CA . GLY A 1 95 ? 3.505 14.413 -13.821 1.00 69.62 95 GLY A CA 1
ATOM 756 C C . GLY A 1 95 ? 2.472 14.710 -14.905 1.00 69.62 95 GLY A C 1
ATOM 757 O O . GLY A 1 95 ? 2.216 15.869 -15.207 1.00 69.62 95 GLY A O 1
ATOM 758 N N . SER A 1 96 ? 1.777 13.695 -15.426 1.00 57.66 96 SER A N 1
ATOM 759 C CA . SER A 1 96 ? 0.615 13.918 -16.303 1.00 57.66 96 SER A CA 1
ATOM 760 C C . SER A 1 96 ? -0.544 14.610 -15.586 1.00 57.66 96 SER A C 1
ATOM 762 O O . SER A 1 96 ? -1.440 15.131 -16.237 1.00 57.66 96 SER A O 1
ATOM 764 N N . GLN A 1 97 ? -0.533 14.668 -14.252 1.00 55.88 97 GLN A N 1
ATOM 765 C CA . GLN A 1 97 ? -1.555 15.380 -13.498 1.00 55.88 97 GLN A CA 1
ATOM 766 C C . GLN A 1 97 ? -1.356 16.905 -13.520 1.00 55.88 97 GLN A C 1
ATOM 768 O O . GLN A 1 97 ? -2.310 17.630 -13.244 1.00 55.88 97 GLN A O 1
ATOM 773 N N . THR A 1 98 ? -0.160 17.411 -13.866 1.00 56.19 98 THR A N 1
ATOM 774 C CA . THR A 1 98 ? 0.078 18.862 -13.996 1.00 56.19 98 THR A CA 1
ATOM 775 C C . THR A 1 98 ? -0.301 19.409 -15.368 1.00 56.19 98 THR A C 1
ATOM 777 O O . THR A 1 98 ? -0.772 20.542 -15.457 1.00 56.19 98 THR A O 1
ATOM 780 N N . ASP A 1 99 ? -0.181 18.603 -16.421 1.00 55.88 99 ASP A N 1
ATOM 781 C CA . ASP A 1 99 ? -0.641 18.979 -17.753 1.00 55.88 99 ASP A CA 1
ATOM 782 C C . ASP A 1 99 ? -2.024 18.371 -17.973 1.00 55.88 99 ASP A C 1
ATOM 784 O O . ASP A 1 99 ? -2.151 17.172 -18.179 1.00 55.88 99 ASP A O 1
ATOM 788 N N . ASN A 1 100 ? -3.082 19.186 -17.977 1.00 52.72 100 ASN A N 1
ATOM 789 C CA . ASN A 1 100 ? -4.479 18.758 -18.189 1.00 52.72 100 ASN A CA 1
ATOM 790 C C . ASN A 1 100 ? -4.760 18.031 -19.536 1.00 52.72 100 ASN A C 1
ATOM 792 O O . ASN A 1 100 ? -5.916 17.839 -19.912 1.00 52.72 100 ASN A O 1
ATOM 796 N N . LEU A 1 101 ? -3.736 17.597 -20.274 1.00 54.31 101 LEU A N 1
ATOM 797 C CA . LEU A 1 101 ? -3.828 16.487 -21.210 1.00 54.31 101 LEU A CA 1
ATOM 798 C C . LEU A 1 101 ? -3.568 15.178 -20.459 1.00 54.31 101 LEU A C 1
ATOM 800 O O . LEU A 1 101 ? -2.444 14.678 -20.438 1.00 54.31 101 LEU A O 1
ATOM 804 N N . ILE A 1 102 ? -4.632 14.581 -19.914 1.00 56.41 102 ILE A N 1
ATOM 805 C CA . ILE A 1 102 ? -4.630 13.171 -19.503 1.00 56.41 102 ILE A CA 1
ATOM 806 C C . ILE A 1 102 ? -4.326 12.338 -20.753 1.00 56.41 102 ILE A C 1
ATOM 808 O O . ILE A 1 102 ? -5.226 11.954 -21.501 1.00 56.41 102 ILE A O 1
ATOM 812 N N . LYS A 1 103 ? -3.048 12.079 -21.024 1.00 57.53 103 LYS A N 1
ATOM 813 C CA . LYS A 1 103 ? -2.659 11.019 -21.944 1.00 57.53 103 LYS A CA 1
ATOM 814 C C . LYS A 1 103 ? -2.836 9.720 -21.165 1.00 57.53 103 LYS A C 1
ATOM 816 O O . LYS A 1 103 ? -2.186 9.557 -20.134 1.00 57.53 103 LYS A O 1
ATOM 821 N N . PRO A 1 104 ? -3.744 8.823 -21.581 1.00 62.31 104 PRO A N 1
ATOM 822 C CA . PRO A 1 104 ? -3.924 7.569 -20.875 1.00 62.31 104 PRO A CA 1
ATOM 823 C C . PRO A 1 104 ? -2.610 6.788 -20.917 1.00 62.31 104 PRO A C 1
ATOM 825 O O . PRO A 1 104 ? -2.024 6.604 -21.985 1.00 62.31 104 PRO A O 1
ATOM 828 N N . PHE A 1 105 ? -2.156 6.335 -19.750 1.00 64.19 105 PHE A N 1
ATOM 829 C CA . PHE A 1 105 ? -1.019 5.433 -19.650 1.00 64.19 105 PHE A CA 1
ATOM 830 C C . PHE A 1 105 ? -1.343 4.136 -20.409 1.00 64.19 105 PHE A C 1
ATOM 832 O O . PHE A 1 105 ? -2.251 3.390 -20.031 1.00 64.19 105 PHE A O 1
ATOM 839 N N . ILE A 1 106 ? -0.622 3.879 -21.503 1.00 68.00 106 ILE A N 1
ATOM 840 C CA . ILE A 1 106 ? -0.804 2.675 -22.319 1.00 68.00 106 ILE A CA 1
ATOM 841 C C . ILE A 1 106 ? -0.055 1.539 -21.637 1.00 68.00 106 ILE A C 1
ATOM 843 O O . ILE A 1 106 ? 1.175 1.467 -21.667 1.00 68.00 106 ILE A O 1
ATOM 847 N N . TRP A 1 107 ? -0.804 0.629 -21.022 1.00 66.19 107 TRP A N 1
ATOM 848 C CA . TRP A 1 107 ? -0.206 -0.532 -20.387 1.00 66.19 107 TRP A CA 1
ATOM 849 C C . TRP A 1 107 ? 0.511 -1.408 -21.424 1.00 66.19 107 TRP A C 1
ATOM 851 O O . TRP A 1 107 ? -0.033 -1.647 -22.502 1.00 66.19 107 TRP A O 1
ATOM 861 N N . PRO A 1 108 ? 1.689 -1.976 -21.110 1.00 62.66 108 PRO A N 1
ATOM 862 C CA . PRO A 1 108 ? 2.464 -2.741 -22.086 1.00 62.66 108 PRO A CA 1
ATOM 863 C C . PRO A 1 108 ? 1.744 -3.986 -22.612 1.00 62.66 108 PRO A C 1
ATOM 865 O O . PRO A 1 108 ? 2.024 -4.426 -23.725 1.00 62.66 108 PRO A O 1
ATOM 868 N N . HIS A 1 109 ? 0.782 -4.538 -21.864 1.00 62.88 109 HIS A N 1
ATOM 869 C CA . HIS A 1 109 ? -0.060 -5.621 -22.372 1.00 62.88 109 HIS A CA 1
ATOM 870 C C . HIS A 1 109 ? -0.987 -5.170 -23.516 1.00 62.88 109 HIS A C 1
ATOM 872 O O . HIS A 1 109 ? -1.364 -6.003 -24.331 1.00 62.88 109 HIS A O 1
ATOM 878 N N . GLN A 1 110 ? -1.313 -3.876 -23.621 1.00 61.81 110 GLN A N 1
ATOM 879 C CA . GLN A 1 110 ? -2.107 -3.319 -24.723 1.00 61.81 110 GLN A CA 1
ATOM 880 C C . GLN A 1 110 ? -1.301 -3.118 -26.014 1.00 61.81 110 GLN A C 1
ATOM 882 O O . GLN A 1 110 ? -1.892 -2.999 -27.080 1.00 61.81 110 GLN A O 1
ATOM 887 N N . LEU A 1 111 ? 0.035 -3.105 -25.943 1.00 60.84 111 LEU A N 1
ATOM 888 C CA . LEU A 1 111 ? 0.911 -2.965 -27.116 1.00 60.84 111 LEU A CA 1
ATOM 889 C C . LEU A 1 111 ? 1.171 -4.294 -27.843 1.00 60.84 111 LEU A C 1
ATOM 891 O O . LEU A 1 111 ? 1.772 -4.296 -28.913 1.00 60.84 111 LEU A O 1
ATOM 895 N N . ARG A 1 112 ? 0.733 -5.425 -27.279 1.00 51.62 112 ARG A N 1
ATOM 896 C CA . ARG A 1 112 ? 0.817 -6.738 -27.925 1.00 51.62 112 ARG A CA 1
ATOM 897 C C . ARG A 1 112 ? -0.482 -7.019 -28.690 1.00 51.62 112 ARG A C 1
ATOM 899 O O . ARG A 1 112 ? -1.339 -7.747 -28.196 1.00 51.62 112 ARG A O 1
ATOM 906 N N . SER A 1 113 ? -0.614 -6.411 -29.869 1.00 48.97 113 SER A N 1
ATOM 907 C CA . SER A 1 113 ? -1.355 -7.007 -30.996 1.00 48.97 113 SER A CA 1
ATOM 908 C C . SER A 1 113 ? -0.438 -7.961 -31.754 1.00 48.97 113 SER A C 1
ATOM 910 O O . SER A 1 113 ? -0.998 -8.795 -32.495 1.00 48.97 113 SER A O 1
#